Protein AF-A0A099CW93-F1 (afdb_monomer_lite)

Radius of gyration: 13.67 Å; chains: 1; bounding box: 31×30×34 Å

pLDDT: mean 90.91, std 8.83, range [53.19, 97.94]

Structure (mmCIF, N/CA/C/O backbone):
data_AF-A0A099CW93-F1
#
_entry.id   AF-A0A099CW93-F1
#
loop_
_atom_site.group_PDB
_atom_site.id
_atom_site.type_symbol
_atom_site.label_atom_id
_atom_site.label_alt_id
_atom_site.label_comp_id
_atom_site.label_asym_id
_atom_site.label_entity_id
_atom_site.label_seq_id
_atom_site.pdbx_PDB_ins_code
_atom_site.Cartn_x
_atom_site.Cartn_y
_atom_site.Cartn_z
_atom_site.occupancy
_atom_site.B_iso_or_equiv
_atom_site.auth_seq_id
_atom_site.auth_comp_id
_atom_site.auth_asym_id
_atom_site.auth_atom_id
_atom_site.pdbx_PDB_model_num
ATOM 1 N N . MET A 1 1 ? -5.663 16.351 5.924 1.00 53.19 1 MET A N 1
ATOM 2 C CA . MET A 1 1 ? -5.849 15.866 4.540 1.00 53.19 1 MET A CA 1
ATOM 3 C C . MET A 1 1 ? -4.581 15.136 4.126 1.00 53.19 1 MET A C 1
ATOM 5 O O . MET A 1 1 ? -3.525 15.579 4.568 1.00 53.19 1 MET A O 1
ATOM 9 N N . PRO A 1 2 ? -4.676 14.050 3.342 1.00 61.09 2 PRO A N 1
ATOM 10 C CA . PRO A 1 2 ? -3.515 13.378 2.752 1.00 61.09 2 PRO A CA 1
ATOM 11 C C . PRO A 1 2 ? -2.607 14.392 2.049 1.00 61.09 2 PRO A C 1
ATOM 13 O O . PRO A 1 2 ? -3.123 15.287 1.373 1.00 61.09 2 PRO A O 1
ATOM 16 N N . ASP A 1 3 ? -1.284 14.291 2.206 1.00 68.00 3 ASP A N 1
ATOM 17 C CA . ASP A 1 3 ? -0.369 15.170 1.466 1.00 68.00 3 ASP A CA 1
ATOM 18 C C . ASP A 1 3 ? -0.462 14.830 -0.023 1.00 68.00 3 ASP A C 1
ATOM 20 O O . ASP A 1 3 ? -0.123 13.730 -0.469 1.00 68.00 3 ASP A O 1
ATOM 24 N N . SER A 1 4 ? -0.946 15.808 -0.787 1.00 78.50 4 SER A N 1
ATOM 25 C CA . SER A 1 4 ? -1.154 15.693 -2.226 1.00 78.50 4 SER A CA 1
ATOM 26 C C . SER A 1 4 ? 0.100 15.254 -2.982 1.00 78.50 4 SER A C 1
ATOM 28 O O . SER A 1 4 ? -0.030 14.548 -3.977 1.00 78.50 4 SER A O 1
ATOM 30 N N . 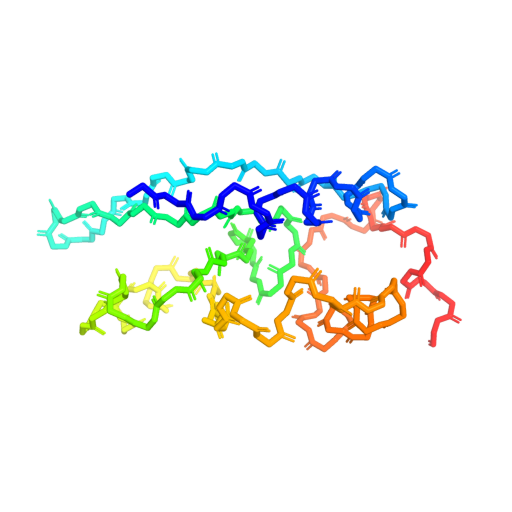ARG A 1 5 ? 1.307 15.598 -2.509 1.00 87.12 5 ARG A N 1
ATOM 31 C CA . ARG A 1 5 ? 2.555 15.257 -3.205 1.00 87.12 5 ARG A CA 1
ATOM 32 C C . ARG A 1 5 ? 2.864 13.770 -3.131 1.00 87.12 5 ARG A C 1
ATOM 34 O O . ARG A 1 5 ? 3.235 13.190 -4.138 1.00 87.12 5 ARG A O 1
ATOM 41 N N . PHE A 1 6 ? 2.647 13.137 -1.979 1.00 88.69 6 PHE A N 1
ATOM 42 C CA . PHE A 1 6 ? 2.849 11.694 -1.827 1.00 88.69 6 PHE A CA 1
ATOM 43 C C . PHE A 1 6 ? 1.920 10.899 -2.750 1.00 88.69 6 PHE A C 1
ATOM 45 O O . PHE A 1 6 ? 2.366 10.007 -3.473 1.00 88.69 6 PHE A O 1
ATOM 52 N N . VAL A 1 7 ? 0.638 11.277 -2.780 1.00 90.44 7 VAL A N 1
ATOM 53 C CA . VAL A 1 7 ? -0.352 10.677 -3.683 1.00 90.44 7 VAL A CA 1
ATOM 54 C C . VAL A 1 7 ? 0.043 10.902 -5.147 1.00 90.44 7 VAL A C 1
ATOM 56 O O . VAL A 1 7 ? 0.013 9.958 -5.931 1.00 90.44 7 VAL A O 1
ATOM 59 N N . GLN A 1 8 ? 0.475 12.113 -5.511 1.00 90.62 8 GLN A N 1
ATOM 60 C CA . GLN A 1 8 ? 0.916 12.439 -6.872 1.00 90.62 8 GLN A CA 1
ATOM 61 C C . GLN A 1 8 ? 2.156 11.647 -7.303 1.00 90.62 8 GLN A C 1
ATOM 63 O O . GLN A 1 8 ? 2.165 11.137 -8.422 1.00 90.62 8 GLN A O 1
ATOM 68 N N . THR A 1 9 ? 3.168 11.499 -6.439 1.00 91.00 9 THR A N 1
ATOM 69 C CA . THR A 1 9 ? 4.377 10.707 -6.727 1.00 91.00 9 THR A CA 1
ATOM 70 C C . THR A 1 9 ? 4.007 9.266 -7.071 1.00 91.00 9 THR A C 1
ATOM 72 O O . THR A 1 9 ? 4.412 8.750 -8.111 1.00 91.00 9 THR A O 1
ATOM 75 N N . TRP A 1 10 ? 3.160 8.631 -6.261 1.00 92.75 10 TRP A N 1
ATOM 76 C CA . TRP A 1 10 ? 2.727 7.258 -6.522 1.00 92.75 10 TRP A CA 1
ATOM 77 C C . TRP A 1 10 ? 1.774 7.130 -7.708 1.00 92.75 10 TRP A C 1
ATOM 79 O O . TRP A 1 10 ? 1.845 6.142 -8.425 1.00 92.75 10 TRP A O 1
ATOM 89 N N . GLN A 1 11 ? 0.910 8.114 -7.964 1.00 92.81 11 GLN A N 1
ATOM 90 C CA . GLN A 1 11 ? 0.078 8.136 -9.173 1.00 92.81 11 GLN A CA 1
ATOM 91 C C . GLN A 1 11 ? 0.902 8.344 -10.448 1.00 92.81 11 GLN A C 1
ATOM 93 O O . GLN A 1 11 ? 0.533 7.860 -11.519 1.00 92.81 11 GLN A O 1
ATOM 98 N N . HIS A 1 12 ? 2.005 9.087 -10.367 1.00 93.38 12 HIS A N 1
ATOM 99 C CA . HIS A 1 12 ? 2.951 9.210 -11.466 1.00 93.38 12 HIS A CA 1
ATOM 100 C C . HIS A 1 12 ? 3.662 7.879 -11.712 1.00 93.38 12 HIS A C 1
ATOM 102 O O . HIS A 1 12 ? 3.516 7.332 -12.802 1.00 93.38 12 HIS A O 1
ATOM 108 N N . ALA A 1 13 ? 4.278 7.301 -10.676 1.00 93.25 13 ALA A N 1
ATOM 109 C CA . ALA A 1 13 ? 4.925 5.994 -10.762 1.00 93.25 13 ALA A CA 1
ATOM 110 C C . ALA A 1 13 ? 3.962 4.893 -11.230 1.00 93.25 13 ALA A C 1
ATOM 112 O O . ALA A 1 13 ? 4.345 4.028 -12.004 1.00 93.25 13 ALA A O 1
ATOM 113 N N . ALA A 1 14 ? 2.688 4.945 -10.829 1.00 93.81 14 ALA A N 1
ATOM 114 C CA . ALA A 1 14 ? 1.678 3.994 -11.279 1.00 93.81 14 ALA A CA 1
ATOM 115 C C . ALA A 1 14 ? 1.465 4.007 -12.794 1.00 93.81 14 ALA A C 1
ATOM 117 O O . ALA A 1 14 ? 1.238 2.958 -13.385 1.00 93.81 14 ALA A O 1
ATOM 118 N N . ARG A 1 15 ? 1.559 5.179 -13.431 1.00 94.56 15 ARG A N 1
ATOM 119 C CA . ARG A 1 15 ? 1.456 5.291 -14.891 1.00 94.56 15 ARG A CA 1
ATOM 120 C C . ARG A 1 15 ? 2.702 4.761 -15.589 1.00 94.56 15 ARG A C 1
ATOM 122 O O . ARG A 1 15 ? 2.570 4.132 -16.627 1.00 94.56 15 ARG A O 1
ATOM 129 N N . GLU A 1 16 ? 3.881 5.008 -15.025 1.00 95.00 16 GLU A N 1
ATOM 130 C CA . GLU A 1 16 ? 5.154 4.553 -15.602 1.00 95.00 16 GLU A CA 1
ATOM 131 C C . GLU A 1 16 ? 5.363 3.041 -15.443 1.00 95.00 16 GLU A C 1
ATOM 133 O O . GLU A 1 16 ? 5.884 2.386 -16.340 1.00 95.00 16 GLU A O 1
ATOM 138 N N . LEU A 1 17 ? 4.915 2.483 -14.317 1.00 95.00 17 LEU A N 1
ATOM 139 C CA . LEU A 1 17 ? 5.101 1.082 -13.935 1.00 95.00 17 LEU A CA 1
ATOM 140 C C . LEU A 1 17 ? 3.868 0.204 -14.187 1.00 95.00 17 LEU A C 1
ATOM 142 O O . LEU A 1 17 ? 3.850 -0.945 -13.741 1.00 95.00 17 LEU A O 1
ATOM 146 N N . GLU A 1 18 ? 2.844 0.744 -14.853 1.00 94.69 18 GLU A N 1
ATOM 147 C CA . GLU A 1 18 ? 1.572 0.063 -15.144 1.00 94.69 18 GLU A CA 1
ATOM 148 C C . GLU A 1 18 ? 0.912 -0.538 -13.885 1.00 94.69 18 GLU A C 1
ATOM 150 O O . GLU A 1 18 ? 0.383 -1.649 -13.883 1.00 94.69 18 GLU A O 1
ATOM 155 N N . LEU A 1 19 ? 0.952 0.202 -12.772 1.00 95.31 19 LEU A N 1
ATOM 156 C CA . LEU A 1 19 ? 0.375 -0.217 -11.496 1.00 95.31 19 LEU A CA 1
ATOM 157 C C . LEU A 1 19 ? -1.076 0.230 -11.370 1.00 95.31 19 LEU A C 1
ATOM 159 O O . LEU A 1 19 ? -1.457 1.346 -11.726 1.00 95.31 19 LEU A O 1
ATOM 163 N N . HIS A 1 20 ? -1.873 -0.602 -10.713 1.00 95.81 20 HIS A N 1
ATOM 164 C CA . HIS A 1 20 ? -3.211 -0.234 -10.277 1.00 95.81 20 HIS A CA 1
ATOM 165 C C . HIS A 1 20 ? -3.153 0.386 -8.879 1.00 95.81 20 HIS A C 1
ATOM 167 O O . HIS A 1 20 ? -3.063 -0.321 -7.872 1.00 95.81 20 HIS A O 1
ATOM 173 N N . VAL A 1 21 ? -3.207 1.719 -8.822 1.00 95.62 21 VAL A N 1
ATOM 174 C CA . VAL A 1 21 ? -3.160 2.491 -7.573 1.00 95.62 21 VAL A CA 1
ATOM 175 C C . VAL A 1 21 ? -4.458 3.265 -7.374 1.00 95.62 21 VAL A C 1
ATOM 177 O O . VAL A 1 21 ? -4.855 4.056 -8.225 1.00 95.62 21 VAL A O 1
ATOM 180 N N . THR A 1 22 ? -5.109 3.066 -6.228 1.00 96.00 22 THR A N 1
ATOM 181 C CA . THR A 1 22 ? -6.325 3.798 -5.843 1.00 96.00 22 THR A CA 1
ATOM 182 C C . THR A 1 22 ? -6.030 4.722 -4.662 1.00 96.00 22 THR A C 1
ATOM 184 O O . THR A 1 22 ? -5.567 4.235 -3.629 1.00 96.00 22 THR A O 1
ATOM 187 N N . PRO A 1 23 ? -6.302 6.032 -4.763 1.00 94.56 23 PRO A N 1
ATOM 188 C CA . PRO A 1 23 ? -6.172 6.935 -3.627 1.00 94.56 23 PRO A CA 1
ATOM 189 C C . PRO A 1 23 ? -7.306 6.734 -2.612 1.00 94.56 23 PRO A C 1
ATOM 191 O O . PRO A 1 23 ? -8.419 6.353 -2.975 1.00 94.56 23 PRO A O 1
ATOM 194 N N . TRP A 1 24 ? -7.026 7.039 -1.344 1.00 91.06 24 TRP A N 1
ATOM 195 C CA . TRP A 1 24 ? -8.015 7.126 -0.256 1.00 91.06 24 TRP A CA 1
ATOM 196 C C . TRP A 1 24 ? -8.819 5.840 -0.038 1.00 91.06 24 TRP A C 1
ATOM 198 O O . TRP A 1 24 ? -10.053 5.838 0.002 1.00 91.06 24 TRP A O 1
ATOM 208 N N . ARG A 1 25 ? -8.117 4.714 0.106 1.00 94.31 25 ARG A N 1
ATOM 209 C CA . ARG A 1 25 ? -8.763 3.421 0.334 1.00 94.31 25 ARG A CA 1
ATOM 210 C C . ARG A 1 25 ? -9.299 3.343 1.759 1.00 94.31 25 ARG A C 1
ATOM 212 O O . ARG A 1 25 ? -8.528 3.348 2.717 1.00 94.31 25 ARG A O 1
ATOM 219 N N . VAL A 1 26 ? -10.616 3.201 1.883 1.00 94.69 26 VAL A N 1
ATOM 220 C CA . VAL A 1 26 ? -11.274 2.921 3.163 1.00 94.69 26 VAL A CA 1
ATOM 221 C C . VAL A 1 26 ? -11.244 1.419 3.441 1.00 94.69 26 VAL A C 1
ATOM 223 O O . VAL A 1 26 ? -11.630 0.616 2.589 1.00 94.69 26 VAL A O 1
ATOM 226 N N . VAL A 1 27 ? -10.802 1.045 4.639 1.00 94.81 27 VAL A N 1
ATOM 227 C CA . VAL A 1 27 ? -10.788 -0.331 5.143 1.00 94.81 27 VAL A CA 1
ATOM 228 C C . VAL A 1 27 ? -11.625 -0.386 6.413 1.00 94.81 27 VAL A C 1
ATOM 230 O O . VAL A 1 27 ? -11.334 0.318 7.380 1.00 94.81 27 VAL A O 1
ATOM 233 N N . LEU A 1 28 ? -12.673 -1.210 6.397 1.00 95.38 28 LEU A N 1
ATOM 234 C CA . LEU A 1 28 ? -13.480 -1.507 7.577 1.00 95.38 28 LEU A CA 1
ATOM 235 C C . LEU A 1 28 ? -12.829 -2.663 8.340 1.00 95.38 28 LEU A C 1
ATOM 237 O O . LEU A 1 28 ? -12.625 -3.738 7.777 1.00 95.38 28 LEU A O 1
ATOM 241 N N . LEU A 1 29 ? -12.503 -2.427 9.605 1.00 94.12 29 LEU A N 1
ATOM 242 C CA . LEU A 1 29 ? -11.894 -3.405 10.498 1.00 94.12 29 LEU A CA 1
ATOM 243 C C . LEU A 1 29 ? -12.955 -4.184 11.293 1.00 94.12 29 LEU A C 1
ATOM 245 O O . LEU A 1 29 ? -14.068 -3.679 11.484 1.00 94.12 29 LEU A O 1
ATOM 249 N N . PRO A 1 30 ? -12.616 -5.372 11.832 1.00 93.06 30 PRO A N 1
ATOM 250 C CA . PRO A 1 30 ? -13.511 -6.154 12.689 1.00 93.06 30 PRO A CA 1
ATOM 251 C C . PRO A 1 30 ? -14.008 -5.395 13.927 1.00 93.06 30 PRO A C 1
ATOM 253 O O . PR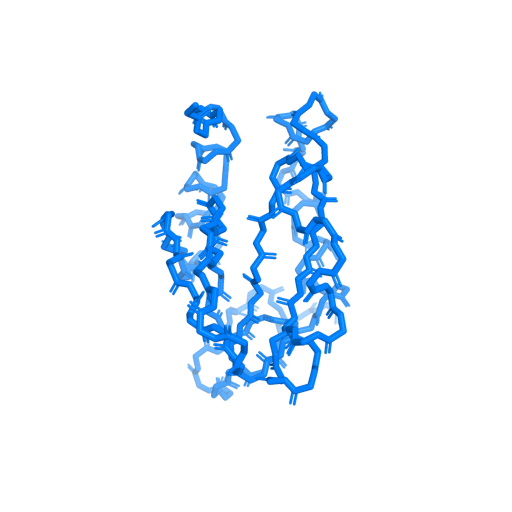O A 1 30 ? -15.129 -5.618 14.376 1.00 93.06 30 PRO A O 1
ATOM 256 N N . SER A 1 31 ? -13.219 -4.450 14.445 1.00 93.38 31 SER A N 1
ATOM 257 C CA . SER A 1 31 ? -13.610 -3.528 15.523 1.00 93.38 31 SER A CA 1
ATOM 258 C C . SER A 1 31 ? -14.677 -2.488 15.132 1.00 93.38 31 SER A C 1
ATOM 260 O O . SER A 1 31 ? -14.975 -1.587 15.920 1.00 93.38 31 SER A O 1
ATOM 262 N N . ALA A 1 32 ? -15.240 -2.571 13.921 1.00 92.88 32 ALA A N 1
ATOM 263 C CA . ALA A 1 32 ? -16.120 -1.571 13.310 1.00 92.88 32 ALA A CA 1
ATOM 264 C C . ALA A 1 32 ? -15.467 -0.183 13.157 1.00 92.88 32 ALA A C 1
ATOM 266 O O . ALA A 1 32 ? -16.148 0.833 12.992 1.00 92.88 32 ALA A O 1
ATOM 267 N N . LYS A 1 33 ? -14.132 -0.127 13.204 1.00 92.81 33 LYS A N 1
ATOM 268 C CA . LYS A 1 33 ? -13.349 1.071 12.904 1.00 92.81 33 LYS A CA 1
ATOM 269 C C . LYS A 1 33 ? -13.057 1.151 11.414 1.00 92.81 33 LYS A C 1
ATOM 271 O O . LYS A 1 33 ? -12.878 0.136 10.747 1.00 92.81 33 LYS A O 1
ATOM 276 N N . CYS A 1 34 ? -12.978 2.374 10.907 1.00 92.69 34 CYS A N 1
ATOM 277 C CA . CYS A 1 34 ? -12.587 2.641 9.531 1.00 92.69 34 CYS A CA 1
ATOM 278 C C . CYS A 1 34 ? -11.187 3.244 9.513 1.00 92.69 34 CYS A C 1
ATOM 280 O O . CYS A 1 34 ? -10.940 4.253 10.174 1.00 92.69 34 CYS A O 1
ATOM 282 N N . LEU A 1 35 ? -10.304 2.657 8.713 1.00 93.94 35 LEU A N 1
ATOM 283 C CA . LEU A 1 35 ? -9.027 3.253 8.349 1.00 93.94 35 LEU A CA 1
ATOM 284 C C . LEU A 1 35 ? -9.105 3.819 6.944 1.00 93.94 35 LEU A C 1
ATOM 286 O O . LEU A 1 35 ? -9.747 3.241 6.070 1.00 93.94 35 LEU A O 1
ATOM 290 N N . VAL A 1 36 ? -8.426 4.940 6.727 1.00 94.69 36 VAL A N 1
ATOM 291 C CA . VAL A 1 36 ? -8.269 5.536 5.401 1.00 94.69 36 VAL A CA 1
ATOM 292 C C . VAL A 1 36 ? -6.786 5.532 5.075 1.00 94.69 36 VAL A C 1
ATOM 294 O O . VAL A 1 36 ? -6.027 6.328 5.628 1.00 94.69 36 VAL A O 1
ATOM 297 N N . ALA A 1 37 ? -6.377 4.609 4.209 1.00 95.31 37 ALA A N 1
ATOM 298 C CA . ALA A 1 37 ? -5.037 4.616 3.642 1.00 95.31 37 ALA A CA 1
ATOM 299 C C . ALA A 1 37 ? -4.943 5.712 2.581 1.00 95.31 37 ALA A C 1
ATOM 301 O O . ALA A 1 37 ? -5.901 5.948 1.839 1.00 95.31 37 ALA A O 1
ATOM 302 N N . ASP A 1 38 ? -3.788 6.362 2.475 1.00 94.75 38 ASP A N 1
ATOM 303 C CA . ASP A 1 38 ? -3.584 7.399 1.463 1.00 94.75 38 ASP A CA 1
ATOM 304 C C . ASP A 1 38 ? -3.617 6.793 0.059 1.00 94.75 38 ASP A C 1
ATOM 306 O O . ASP A 1 38 ? -4.171 7.394 -0.864 1.00 94.75 38 ASP A O 1
ATOM 310 N N . LEU A 1 39 ? -3.077 5.577 -0.085 1.00 95.69 39 LEU A N 1
ATOM 311 C CA . LEU A 1 39 ? -3.067 4.811 -1.327 1.00 95.69 39 LEU A CA 1
ATOM 312 C C . LEU A 1 39 ? -3.282 3.321 -1.053 1.00 95.69 39 LEU A C 1
ATOM 314 O O . LEU A 1 39 ? -2.907 2.795 -0.006 1.00 95.69 39 LEU A O 1
ATOM 318 N N . TRP A 1 40 ? -3.823 2.631 -2.047 1.00 97.31 40 TRP A N 1
ATOM 319 C CA . TRP A 1 40 ? -3.857 1.178 -2.128 1.00 97.31 40 TRP A CA 1
ATOM 320 C C . TRP A 1 40 ? -3.283 0.732 -3.466 1.00 97.31 40 TRP A C 1
ATOM 322 O O . TRP A 1 40 ? -3.684 1.256 -4.506 1.00 97.31 40 TRP A O 1
ATOM 332 N N . ILE A 1 41 ? -2.360 -0.224 -3.427 1.00 97.38 41 ILE A N 1
ATOM 333 C CA . ILE A 1 41 ? -1.738 -0.820 -4.608 1.00 97.38 41 ILE A CA 1
ATOM 334 C C . ILE A 1 41 ? -2.251 -2.252 -4.741 1.00 97.38 41 ILE A C 1
ATOM 336 O O . ILE A 1 41 ? -1.998 -3.097 -3.876 1.00 97.38 41 ILE A O 1
ATOM 340 N N . GLU A 1 42 ? -2.985 -2.521 -5.818 1.00 97.25 42 GLU A N 1
ATOM 341 C CA . GLU A 1 42 ? -3.537 -3.847 -6.090 1.00 97.25 42 GLU A CA 1
ATOM 342 C C . GLU A 1 42 ? -2.408 -4.850 -6.379 1.00 97.25 42 GLU A C 1
ATOM 344 O O . GLU A 1 42 ? -1.470 -4.554 -7.116 1.00 97.25 42 GLU A O 1
ATOM 349 N N . GLY A 1 43 ? -2.505 -6.054 -5.807 1.00 96.94 43 GLY A N 1
ATOM 350 C CA . GLY A 1 43 ? -1.620 -7.172 -6.146 1.00 96.94 43 GLY A CA 1
ATOM 351 C C . GLY A 1 43 ? -0.223 -7.145 -5.521 1.00 96.94 43 GLY A C 1
ATOM 352 O O . GLY A 1 43 ? 0.552 -8.049 -5.805 1.00 96.94 43 GLY A O 1
ATOM 353 N N . PHE A 1 44 ? 0.110 -6.183 -4.657 1.00 97.94 44 PHE A N 1
ATOM 354 C CA . PHE A 1 44 ? 1.409 -6.135 -3.966 1.00 97.94 44 PHE A CA 1
ATOM 355 C C . PHE A 1 44 ? 1.292 -6.384 -2.461 1.00 97.94 44 PHE A C 1
ATOM 357 O O . PHE A 1 44 ? 0.294 -6.021 -1.847 1.00 97.94 44 PHE A O 1
ATOM 364 N N . GLY A 1 45 ? 2.320 -6.976 -1.845 1.00 97.56 45 GLY A N 1
ATOM 365 C CA . GLY A 1 45 ? 2.437 -7.155 -0.389 1.00 97.56 45 GLY A CA 1
ATOM 366 C C . GLY A 1 45 ? 1.559 -8.247 0.225 1.00 97.56 45 GLY A C 1
ATOM 367 O O . GLY A 1 45 ? 2.001 -8.957 1.123 1.00 97.56 45 GLY A O 1
ATOM 368 N N . SER A 1 46 ? 0.318 -8.380 -0.239 1.00 97.25 46 SER A N 1
ATOM 369 C CA . SER A 1 46 ? -0.624 -9.422 0.172 1.00 97.25 46 SER A CA 1
ATOM 370 C C . SER A 1 46 ? -1.661 -9.688 -0.926 1.00 97.25 46 SER A C 1
ATOM 372 O O . SER A 1 46 ? -1.813 -8.863 -1.832 1.00 97.25 46 SER A O 1
ATOM 374 N N . PRO A 1 47 ? -2.463 -10.765 -0.825 1.00 95.75 47 PRO A N 1
ATOM 375 C CA . PRO A 1 47 ? -3.598 -10.989 -1.722 1.00 95.75 47 PRO A CA 1
ATOM 376 C C . PRO A 1 47 ? -4.649 -9.867 -1.712 1.00 95.75 47 PRO A C 1
ATOM 378 O O . PRO A 1 47 ? -5.360 -9.690 -2.698 1.00 95.75 47 PRO A O 1
ATOM 381 N N . ARG A 1 48 ? -4.756 -9.086 -0.623 1.00 96.38 48 ARG A N 1
ATOM 382 C CA . ARG A 1 48 ? -5.633 -7.901 -0.565 1.00 96.38 48 ARG A CA 1
ATOM 383 C C . ARG A 1 48 ? -4.954 -6.630 -1.097 1.00 96.38 48 ARG A C 1
ATOM 385 O O . ARG A 1 48 ? -5.597 -5.588 -1.195 1.00 96.38 48 ARG A O 1
ATOM 392 N N . GLY A 1 49 ? -3.687 -6.703 -1.498 1.00 96.94 49 GLY A N 1
ATOM 393 C CA . GLY A 1 49 ? -2.867 -5.570 -1.920 1.00 96.94 49 GLY A CA 1
ATOM 394 C C . GLY A 1 49 ? -2.139 -4.886 -0.760 1.00 96.94 49 GLY A C 1
ATOM 395 O O . GLY A 1 49 ? -2.142 -5.368 0.377 1.00 96.94 49 GLY A O 1
ATOM 396 N N . MET A 1 50 ? -1.499 -3.760 -1.070 1.00 97.88 50 MET A N 1
ATOM 397 C CA . MET A 1 50 ? -0.657 -3.004 -0.144 1.00 97.88 50 MET A CA 1
ATOM 398 C C . MET A 1 50 ? -1.310 -1.664 0.173 1.00 97.88 50 MET A C 1
ATOM 400 O O . MET A 1 50 ? -1.574 -0.872 -0.732 1.00 97.88 50 MET A O 1
ATOM 404 N N . LEU A 1 51 ? -1.551 -1.393 1.453 1.00 97.44 51 LEU A N 1
ATOM 405 C CA . LEU A 1 51 ? -2.006 -0.090 1.935 1.00 97.44 51 LEU A CA 1
ATOM 406 C C . LEU A 1 51 ? -0.799 0.795 2.253 1.00 97.44 51 LEU A C 1
ATOM 408 O O . LEU A 1 51 ? 0.098 0.388 2.994 1.00 97.44 51 LEU A O 1
ATOM 412 N N . LEU A 1 52 ? -0.782 2.018 1.731 1.00 95.62 52 LEU A N 1
ATOM 413 C CA . LEU A 1 52 ? 0.255 2.996 2.045 1.00 95.62 52 LEU A CA 1
ATOM 414 C C . LEU A 1 52 ? -0.308 4.119 2.907 1.00 95.62 52 LEU A C 1
ATOM 416 O O . LEU A 1 52 ? -1.327 4.729 2.573 1.00 95.62 52 LEU A O 1
ATOM 420 N N . PHE A 1 53 ? 0.415 4.417 3.979 1.00 94.19 53 PHE A N 1
ATOM 421 C CA . PHE A 1 53 ? 0.134 5.519 4.888 1.00 94.19 53 PHE A CA 1
ATOM 422 C C . PHE A 1 53 ? 1.325 6.476 4.896 1.00 94.19 53 PHE A C 1
ATOM 424 O O . PHE A 1 53 ? 2.470 6.051 5.044 1.00 94.19 53 PHE A O 1
ATOM 431 N N . GLY A 1 54 ? 1.074 7.768 4.737 1.00 91.25 54 GLY A N 1
ATOM 432 C CA . GLY A 1 54 ? 2.099 8.805 4.769 1.00 91.25 54 GLY A CA 1
ATOM 433 C C . GLY A 1 54 ? 2.554 9.142 6.190 1.00 91.25 54 GLY A C 1
ATOM 434 O O . GLY A 1 54 ? 3.667 9.630 6.401 1.00 91.25 54 GLY A O 1
ATOM 435 N N . GLN A 1 55 ? 1.699 8.891 7.182 1.00 90.00 55 GLN A N 1
ATOM 436 C CA . GLN A 1 55 ? 1.920 9.259 8.576 1.00 90.00 55 GLN A CA 1
ATOM 437 C C . GLN A 1 55 ? 1.704 8.057 9.496 1.00 90.00 55 GLN A C 1
ATOM 439 O O . GLN A 1 55 ? 0.681 7.378 9.434 1.00 90.00 55 GLN A O 1
ATOM 444 N N . SER A 1 56 ? 2.644 7.825 10.416 1.00 86.06 56 SER A N 1
ATOM 445 C CA . SER A 1 56 ? 2.574 6.707 11.372 1.00 86.06 56 SER A CA 1
ATOM 446 C C . SER A 1 56 ? 1.333 6.763 12.263 1.00 86.06 56 SER A C 1
ATOM 448 O O . SER A 1 56 ? 0.753 5.726 12.579 1.00 86.06 56 SER A O 1
ATOM 450 N N . GLY A 1 57 ? 0.871 7.970 12.603 1.00 88.25 57 GLY A N 1
ATOM 451 C CA . GLY A 1 57 ? -0.335 8.177 13.402 1.00 88.25 57 GLY A CA 1
ATOM 452 C C . GLY A 1 57 ? -1.637 7.705 12.740 1.00 88.25 57 GLY A C 1
ATOM 453 O O . GLY A 1 57 ? -2.624 7.538 13.447 1.00 88.25 57 GLY A O 1
ATOM 454 N N . GLN A 1 58 ? -1.665 7.461 11.421 1.00 87.69 58 GLN A N 1
ATOM 455 C CA . GLN A 1 58 ? -2.875 6.986 10.731 1.00 87.69 58 GLN A CA 1
ATOM 456 C C . GLN A 1 58 ? -3.221 5.531 11.064 1.00 87.69 58 GLN A C 1
ATOM 458 O O . GLN A 1 58 ? -4.391 5.163 11.001 1.00 87.69 58 GLN A O 1
ATOM 463 N N . ILE A 1 59 ? -2.222 4.711 11.405 1.00 90.81 59 ILE A N 1
ATOM 464 C CA . ILE A 1 59 ? -2.430 3.291 11.719 1.00 90.81 59 ILE A CA 1
ATOM 465 C C . ILE A 1 59 ? -2.704 3.087 13.207 1.00 90.81 59 ILE A C 1
ATOM 467 O O . ILE A 1 59 ? -3.482 2.204 13.552 1.00 90.81 59 ILE A O 1
ATOM 471 N N . GLY A 1 60 ? -2.099 3.894 14.087 1.00 87.69 60 GLY A N 1
ATOM 472 C CA . GLY A 1 60 ? -2.230 3.718 15.537 1.00 87.69 60 GLY A CA 1
ATOM 473 C C . GLY A 1 60 ? -1.955 2.269 15.960 1.00 87.69 60 GLY A C 1
ATOM 474 O O . GLY A 1 60 ? -1.002 1.655 15.482 1.00 87.69 60 GLY A O 1
ATOM 475 N N . ASP A 1 61 ? -2.842 1.712 16.785 1.00 91.00 61 ASP A N 1
ATOM 476 C CA . ASP A 1 61 ? -2.749 0.333 17.288 1.00 91.00 61 ASP A CA 1
ATOM 477 C C . ASP A 1 61 ? -3.448 -0.702 16.381 1.00 91.00 61 ASP A C 1
ATOM 479 O O . ASP A 1 61 ? -3.508 -1.888 16.698 1.00 91.00 61 ASP A O 1
ATOM 483 N N . TYR A 1 62 ? -3.970 -0.288 15.221 1.00 94.00 62 TYR A N 1
ATOM 484 C CA . TYR A 1 62 ? -4.775 -1.148 14.344 1.00 94.00 62 TYR A CA 1
ATOM 485 C C . TYR A 1 62 ? -3.947 -2.067 13.427 1.00 94.00 62 TYR A C 1
ATOM 487 O O . TYR A 1 62 ? -4.508 -2.796 12.604 1.00 94.00 62 TYR A O 1
ATOM 495 N N . GLY A 1 63 ? -2.615 -2.048 13.548 1.00 92.75 63 GLY A N 1
ATOM 496 C CA . GLY A 1 63 ? -1.713 -2.851 12.716 1.00 92.75 63 GLY A CA 1
ATOM 497 C C . GLY A 1 63 ? -1.993 -4.353 12.809 1.00 92.75 63 GLY A C 1
ATOM 498 O O . GLY A 1 63 ? -2.052 -5.036 11.788 1.00 92.75 63 GLY A O 1
ATOM 499 N N . GLU A 1 64 ? -2.254 -4.869 14.012 1.00 93.69 64 GLU A N 1
ATOM 500 C CA . GLU A 1 64 ? -2.574 -6.290 14.198 1.00 93.69 64 GLU A CA 1
ATOM 501 C C . GLU A 1 64 ? -3.918 -6.686 13.574 1.00 93.69 64 GLU A C 1
ATOM 503 O O . GLU A 1 64 ? -4.048 -7.786 13.036 1.00 93.69 64 GLU A O 1
ATOM 508 N N . GLU A 1 65 ? -4.919 -5.800 13.610 1.00 95.25 65 GLU A N 1
ATOM 509 C CA . GLU A 1 65 ? -6.216 -6.053 12.973 1.00 95.25 65 GLU A CA 1
ATOM 510 C C . GLU A 1 65 ? -6.082 -6.121 11.448 1.00 95.25 65 GLU A C 1
ATOM 512 O O . GLU A 1 65 ? -6.652 -7.018 10.829 1.00 95.25 65 GLU A O 1
ATOM 517 N N . LEU A 1 66 ? -5.282 -5.231 10.847 1.00 94.94 66 LEU A N 1
ATOM 518 C CA . LEU A 1 66 ? -4.984 -5.270 9.412 1.00 94.94 66 LEU A CA 1
ATOM 519 C C . LEU A 1 66 ? -4.327 -6.594 9.008 1.00 94.94 66 LEU A C 1
ATOM 521 O O . LEU A 1 66 ? -4.774 -7.233 8.055 1.00 94.94 66 LEU A O 1
ATOM 525 N N . LEU A 1 67 ? -3.309 -7.029 9.756 1.00 93.25 67 LEU A N 1
ATOM 526 C CA . LEU A 1 67 ? -2.604 -8.283 9.482 1.00 93.25 67 LEU A CA 1
ATOM 527 C C . LEU A 1 67 ? -3.517 -9.504 9.647 1.00 93.25 67 LEU A C 1
ATOM 529 O O . LEU A 1 67 ? -3.480 -10.411 8.816 1.00 93.25 67 LEU A O 1
ATOM 533 N N . ARG A 1 68 ? -4.375 -9.520 10.677 1.00 94.56 68 ARG A N 1
ATOM 534 C CA . ARG A 1 68 ? -5.378 -10.582 10.886 1.00 94.56 68 ARG A CA 1
ATOM 535 C C . ARG A 1 68 ? -6.357 -10.676 9.717 1.00 94.56 68 ARG A C 1
ATOM 537 O O . ARG A 1 68 ? -6.757 -11.768 9.332 1.00 94.56 68 ARG A O 1
ATOM 544 N N . GLU A 1 69 ? -6.683 -9.534 9.128 1.00 93.81 69 GLU A N 1
ATOM 545 C CA . GLU A 1 69 ? -7.501 -9.407 7.927 1.00 93.81 69 GLU A CA 1
ATOM 546 C C . GLU A 1 69 ? -6.706 -9.590 6.623 1.00 93.81 69 GLU A C 1
ATOM 548 O O . GLU A 1 69 ? -7.203 -9.253 5.551 1.00 93.81 69 GLU A O 1
ATOM 553 N N . ALA A 1 70 ? -5.482 -10.122 6.681 1.00 94.81 70 ALA A N 1
ATOM 554 C CA . ALA A 1 70 ? -4.621 -10.377 5.527 1.00 94.81 70 ALA A CA 1
ATOM 555 C C . ALA A 1 70 ? -4.357 -9.140 4.645 1.00 94.81 70 ALA A C 1
ATOM 557 O O . ALA A 1 70 ? -4.119 -9.271 3.443 1.00 94.81 70 ALA A O 1
ATOM 558 N N . TRP A 1 71 ? -4.402 -7.939 5.228 1.00 96.44 71 TRP A N 1
ATOM 559 C CA . TRP A 1 71 ? -3.912 -6.724 4.589 1.00 96.44 71 TRP A CA 1
ATOM 560 C C . TRP A 1 71 ? -2.416 -6.572 4.844 1.00 96.44 71 TRP A C 1
ATOM 562 O O . TRP A 1 71 ? -1.964 -6.640 5.987 1.00 96.44 71 TRP A O 1
ATOM 572 N N . ALA A 1 72 ? -1.657 -6.284 3.790 1.00 97.12 72 ALA A N 1
ATOM 573 C CA . ALA A 1 72 ? -0.330 -5.708 3.939 1.00 97.12 72 ALA A CA 1
ATOM 574 C C . ALA A 1 72 ? -0.436 -4.186 4.055 1.00 97.12 72 ALA A C 1
ATOM 576 O O . ALA A 1 72 ? -1.295 -3.551 3.431 1.00 97.12 72 ALA A O 1
ATOM 577 N N . TYR A 1 73 ? 0.463 -3.594 4.834 1.00 97.12 73 TYR A N 1
ATOM 578 C CA . TYR A 1 73 ? 0.588 -2.151 4.916 1.00 97.12 73 TYR A CA 1
ATOM 579 C C . TYR A 1 73 ? 2.037 -1.715 5.096 1.00 97.12 73 TYR A C 1
ATOM 581 O O . TYR A 1 73 ? 2.883 -2.467 5.580 1.00 97.12 73 TYR A O 1
ATOM 589 N N . THR A 1 74 ? 2.304 -0.457 4.765 1.00 95.50 74 THR A N 1
ATOM 590 C CA . THR A 1 74 ? 3.530 0.221 5.174 1.00 95.50 74 THR A CA 1
ATOM 591 C C . THR A 1 74 ? 3.258 1.686 5.489 1.00 95.50 74 THR A C 1
ATOM 593 O O . THR A 1 74 ? 2.339 2.305 4.947 1.00 95.50 74 THR A O 1
ATOM 596 N N . VAL A 1 75 ? 4.100 2.255 6.347 1.00 93.50 75 VAL A N 1
ATOM 597 C CA . VAL A 1 75 ? 4.145 3.696 6.588 1.00 93.50 75 VAL A CA 1
ATOM 598 C C . VAL A 1 75 ? 5.365 4.255 5.870 1.00 93.50 75 VAL A C 1
ATOM 600 O O . VAL A 1 75 ? 6.494 3.878 6.175 1.00 93.50 75 VAL A O 1
ATOM 603 N N . LEU A 1 76 ? 5.141 5.147 4.913 1.00 89.31 76 LEU A N 1
ATOM 604 C CA . LEU A 1 76 ? 6.183 5.835 4.163 1.00 89.31 76 LEU A CA 1
ATOM 605 C C . LEU A 1 76 ? 6.123 7.310 4.552 1.00 89.31 76 LEU A C 1
ATOM 607 O O . LEU A 1 76 ? 5.320 8.062 4.013 1.00 89.31 76 LEU A O 1
ATOM 611 N N . GLY A 1 77 ? 6.960 7.717 5.511 1.00 81.81 77 GLY A N 1
ATOM 612 C CA . GLY A 1 77 ? 6.996 9.097 6.001 1.00 81.81 77 GLY A CA 1
ATOM 613 C C . GLY A 1 77 ? 7.059 10.122 4.862 1.00 81.81 77 GLY A C 1
ATOM 614 O O . GLY A 1 77 ? 7.996 10.097 4.062 1.00 81.81 77 GLY A O 1
ATOM 615 N N . LEU A 1 78 ? 6.075 11.027 4.812 1.00 75.19 78 LEU A N 1
ATOM 616 C CA . LEU A 1 78 ? 5.855 11.973 3.707 1.00 75.19 78 LEU A CA 1
ATOM 617 C C . LEU A 1 78 ? 7.126 12.698 3.237 1.00 75.19 78 LEU A C 1
ATOM 619 O O . LEU A 1 78 ? 7.394 12.767 2.042 1.00 75.19 78 LEU A O 1
ATOM 623 N N . GLU A 1 79 ? 7.947 13.200 4.160 1.00 71.00 79 GLU A N 1
ATOM 624 C CA . GLU A 1 79 ? 9.124 14.005 3.806 1.00 71.00 79 GLU A CA 1
ATOM 625 C C . GLU A 1 79 ? 10.249 13.205 3.144 1.00 71.00 79 GLU A C 1
ATOM 627 O O . GLU A 1 79 ? 11.026 13.761 2.372 1.00 71.00 79 GLU A O 1
ATOM 632 N N . ARG A 1 80 ? 10.344 11.900 3.420 1.00 71.12 80 ARG A N 1
ATOM 633 C CA . ARG A 1 80 ? 11.443 11.064 2.918 1.00 71.12 80 ARG A CA 1
ATOM 634 C C . ARG A 1 80 ? 11.175 10.492 1.533 1.00 71.12 80 ARG A C 1
ATOM 636 O O . ARG A 1 80 ? 12.127 10.166 0.840 1.00 71.12 80 ARG A O 1
ATOM 643 N N . HIS A 1 81 ? 9.905 10.381 1.145 1.00 70.19 81 HIS A N 1
ATOM 644 C CA . HIS A 1 81 ? 9.503 9.567 -0.007 1.00 70.19 81 HIS A CA 1
ATOM 645 C C . HIS A 1 81 ? 8.865 10.346 -1.156 1.00 70.19 81 HIS A C 1
ATOM 647 O O . HIS A 1 81 ? 8.696 9.800 -2.241 1.00 70.19 81 HIS A O 1
ATOM 653 N N . VAL A 1 82 ? 8.562 11.634 -0.970 1.00 69.25 82 VAL A N 1
ATOM 654 C CA . VAL A 1 82 ? 8.112 12.506 -2.074 1.00 69.25 82 VAL A CA 1
ATOM 655 C C . VAL A 1 82 ? 9.181 12.631 -3.173 1.00 69.25 82 VAL A C 1
ATOM 657 O O . VAL A 1 82 ? 8.832 12.866 -4.327 1.00 69.25 82 VAL A O 1
ATOM 660 N N . ALA A 1 83 ? 10.456 12.418 -2.833 1.00 73.12 83 ALA A N 1
ATOM 661 C CA . ALA A 1 83 ? 11.595 12.461 -3.750 1.00 73.12 83 ALA A CA 1
ATOM 662 C C . ALA A 1 83 ? 12.167 11.072 -4.094 1.00 73.12 83 ALA A C 1
ATOM 664 O O . ALA A 1 83 ? 13.300 10.986 -4.569 1.00 73.12 83 ALA A O 1
ATOM 665 N N . ASP A 1 84 ? 11.426 9.987 -3.834 1.00 81.88 84 ASP A N 1
ATOM 666 C CA . ASP A 1 84 ? 11.879 8.659 -4.246 1.00 81.88 84 ASP A CA 1
ATOM 667 C C . ASP A 1 84 ? 12.042 8.620 -5.772 1.00 81.88 84 ASP A C 1
ATOM 669 O O . ASP A 1 84 ? 11.156 9.035 -6.523 1.00 81.88 84 ASP A O 1
ATOM 673 N N . SER A 1 85 ? 13.182 8.106 -6.233 1.00 87.38 85 SER A N 1
ATOM 674 C CA . SER A 1 85 ? 13.386 7.842 -7.652 1.00 87.38 85 SER A CA 1
ATOM 675 C C . SER A 1 85 ? 12.498 6.687 -8.118 1.00 87.38 85 SER A C 1
ATOM 677 O O . SER A 1 85 ? 12.071 5.837 -7.330 1.00 87.38 85 SER A O 1
ATOM 679 N N . HIS A 1 86 ? 12.279 6.618 -9.429 1.00 89.56 86 HIS A N 1
ATOM 680 C CA . HIS A 1 86 ? 11.603 5.498 -10.079 1.00 89.56 86 HIS A CA 1
ATOM 681 C C . HIS A 1 86 ? 12.190 4.136 -9.648 1.00 89.56 86 HIS A C 1
ATOM 683 O O . HIS A 1 86 ? 11.457 3.244 -9.218 1.00 89.56 86 HIS A O 1
ATOM 689 N N . ASP A 1 87 ? 13.521 4.011 -9.631 1.00 91.00 87 ASP A N 1
ATOM 690 C CA . ASP A 1 87 ? 14.214 2.784 -9.216 1.00 91.00 87 ASP A CA 1
ATOM 691 C C . ASP A 1 87 ? 13.980 2.431 -7.740 1.00 91.00 87 ASP A C 1
ATOM 693 O O . ASP A 1 87 ? 13.826 1.256 -7.400 1.00 91.00 87 ASP A O 1
ATOM 697 N N . ALA A 1 88 ? 13.904 3.432 -6.855 1.00 91.81 88 ALA A N 1
ATOM 698 C CA . ALA A 1 88 ? 13.614 3.209 -5.440 1.00 91.81 88 ALA A CA 1
ATOM 699 C C . ALA A 1 88 ? 12.193 2.655 -5.238 1.00 91.81 88 ALA A C 1
ATOM 701 O O . ALA A 1 88 ? 11.982 1.754 -4.421 1.00 91.81 88 ALA A O 1
ATOM 702 N N . ILE A 1 89 ? 11.223 3.149 -6.015 1.00 93.88 89 ILE A N 1
ATOM 703 C CA . ILE A 1 89 ? 9.848 2.635 -6.012 1.00 93.88 89 ILE A CA 1
ATOM 704 C C . ILE A 1 89 ? 9.812 1.196 -6.543 1.00 93.88 89 ILE A C 1
ATOM 706 O O . ILE A 1 89 ? 9.227 0.327 -5.893 1.00 93.88 89 ILE A O 1
ATOM 710 N N . MET A 1 90 ? 10.486 0.907 -7.661 1.00 94.94 90 MET A N 1
ATOM 711 C CA . MET A 1 90 ? 10.579 -0.453 -8.213 1.00 94.94 90 MET A CA 1
ATOM 712 C C . MET A 1 90 ? 11.213 -1.439 -7.230 1.00 94.94 90 MET A C 1
ATOM 714 O O . MET A 1 90 ? 10.686 -2.532 -7.015 1.00 94.94 90 MET A O 1
ATOM 718 N N . GLN A 1 91 ? 12.334 -1.065 -6.606 1.00 93.69 91 GLN A N 1
ATOM 719 C CA . GLN A 1 91 ? 13.013 -1.904 -5.619 1.00 93.69 91 GLN A CA 1
ATOM 720 C C . GLN A 1 91 ? 12.093 -2.216 -4.436 1.00 93.69 91 GLN A C 1
ATOM 722 O O . GLN A 1 91 ? 12.042 -3.355 -3.972 1.00 93.69 91 GLN 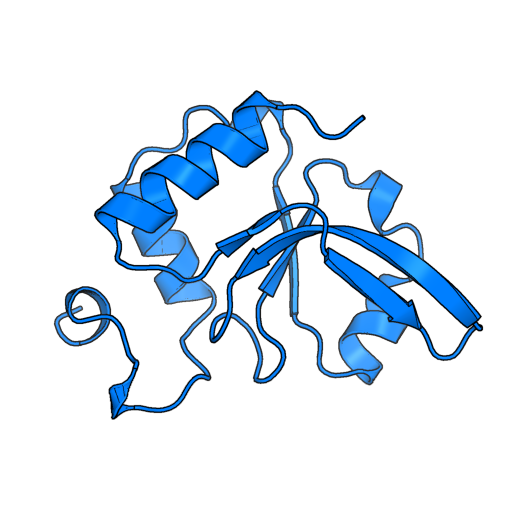A O 1
ATOM 727 N N . ARG A 1 92 ? 11.325 -1.227 -3.977 1.00 94.69 92 ARG A N 1
ATOM 728 C CA . ARG A 1 92 ? 10.361 -1.409 -2.895 1.00 94.69 92 ARG A CA 1
ATOM 729 C C . ARG A 1 92 ? 9.220 -2.347 -3.287 1.00 94.69 92 ARG A C 1
ATOM 731 O O . ARG A 1 92 ? 8.891 -3.250 -2.525 1.00 94.69 92 ARG A O 1
ATOM 738 N N . LEU A 1 93 ? 8.656 -2.185 -4.483 1.00 96.31 93 LEU A N 1
ATOM 739 C CA . LEU A 1 93 ? 7.613 -3.078 -4.994 1.00 96.31 93 LEU A CA 1
ATOM 740 C C . LEU A 1 93 ? 8.115 -4.526 -5.115 1.00 96.31 93 LEU A C 1
ATOM 742 O O . LEU A 1 93 ? 7.390 -5.453 -4.759 1.00 96.31 93 LEU A O 1
ATOM 746 N N . ARG A 1 94 ? 9.374 -4.729 -5.531 1.00 95.69 94 ARG A N 1
ATOM 747 C CA . ARG A 1 94 ? 10.026 -6.053 -5.530 1.00 95.69 94 ARG A CA 1
ATOM 748 C C . ARG A 1 94 ? 10.122 -6.645 -4.128 1.00 95.69 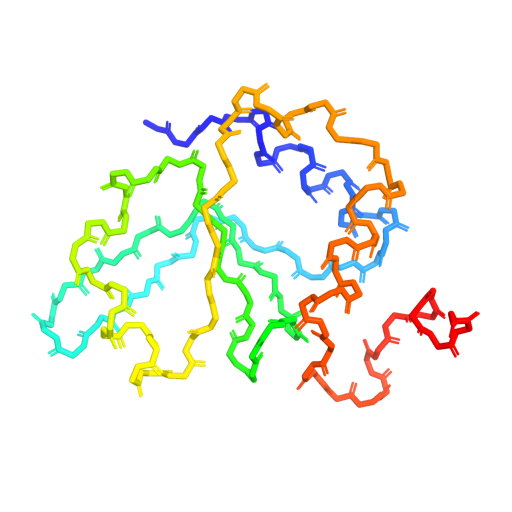94 ARG A C 1
ATOM 750 O O . ARG A 1 94 ? 9.803 -7.813 -3.947 1.00 95.69 94 ARG A O 1
ATOM 757 N N . GLN A 1 95 ? 10.527 -5.843 -3.144 1.00 95.75 95 GLN A N 1
ATOM 758 C CA . GLN A 1 95 ? 10.616 -6.279 -1.747 1.00 95.75 95 GLN A CA 1
ATOM 759 C C . GLN A 1 95 ? 9.251 -6.655 -1.164 1.00 95.75 95 GLN A C 1
ATOM 761 O O . GLN A 1 95 ? 9.161 -7.601 -0.388 1.00 95.75 95 GLN A O 1
ATOM 766 N N . TRP A 1 96 ? 8.191 -5.932 -1.530 1.00 96.44 96 TRP A N 1
ATOM 767 C CA . TRP A 1 96 ? 6.829 -6.276 -1.117 1.00 96.44 96 TRP A CA 1
ATOM 768 C C . TRP A 1 96 ? 6.312 -7.551 -1.778 1.00 96.44 96 TRP A C 1
ATOM 770 O O . TRP A 1 96 ? 5.515 -8.267 -1.175 1.00 96.44 96 TRP A O 1
ATOM 780 N N . GLY A 1 97 ? 6.765 -7.838 -2.996 1.00 96.69 97 GLY A N 1
ATOM 781 C CA . GLY A 1 97 ? 6.370 -9.019 -3.749 1.00 96.69 97 GLY A CA 1
ATOM 782 C C . GLY A 1 97 ? 4.980 -8.899 -4.374 1.00 96.69 97 GLY A C 1
ATOM 783 O O . GLY A 1 97 ? 4.114 -8.144 -3.918 1.00 96.69 97 GLY A O 1
ATOM 784 N N . TRP A 1 98 ? 4.781 -9.667 -5.444 1.00 97.56 98 TRP A N 1
ATOM 785 C CA . TRP A 1 98 ? 3.521 -9.751 -6.176 1.00 97.56 98 TRP A CA 1
ATOM 786 C C . TRP A 1 98 ? 2.669 -10.925 -5.692 1.00 97.56 98 TRP A C 1
ATOM 788 O O . TRP A 1 98 ? 3.158 -12.039 -5.526 1.00 97.56 98 TRP A O 1
ATOM 798 N N . TYR A 1 99 ? 1.381 -10.657 -5.511 1.00 97.44 99 TYR A N 1
ATOM 799 C CA . TYR A 1 99 ? 0.344 -11.577 -5.043 1.00 97.44 99 TYR A CA 1
ATOM 800 C C . TYR A 1 99 ? -0.891 -11.592 -5.958 1.00 97.44 99 TYR A C 1
ATOM 802 O O . TYR A 1 99 ? -1.866 -12.282 -5.663 1.00 97.44 99 TYR A O 1
ATOM 810 N N . GLY A 1 100 ? -0.891 -10.809 -7.042 1.00 95.31 100 GLY A N 1
ATOM 811 C CA . GLY A 1 100 ? -1.961 -10.836 -8.037 1.00 95.31 100 GLY A CA 1
ATOM 812 C C . GLY A 1 100 ? -1.869 -12.045 -8.974 1.00 95.31 100 GLY A C 1
ATOM 813 O O . GLY A 1 100 ? -0.955 -12.866 -8.891 1.00 95.31 100 GLY A O 1
ATOM 814 N N . ALA A 1 101 ? -2.814 -12.139 -9.910 1.00 94.94 101 ALA A N 1
ATOM 815 C CA . ALA A 1 101 ? -2.792 -13.179 -10.939 1.00 94.94 101 ALA A CA 1
ATOM 816 C C . ALA A 1 101 ? -1.499 -13.092 -11.784 1.00 94.94 101 ALA A C 1
ATOM 818 O O . ALA A 1 101 ? -1.088 -11.971 -12.112 1.00 94.94 101 ALA A O 1
ATOM 819 N N . PRO A 1 102 ? -0.851 -14.218 -12.146 1.00 94.69 102 PRO A N 1
ATOM 820 C CA . PRO A 1 102 ? 0.378 -14.211 -12.945 1.00 94.69 102 PRO A CA 1
ATOM 821 C C . PRO A 1 102 ? 0.252 -13.447 -14.268 1.00 94.69 102 PRO A C 1
ATOM 823 O O . PRO A 1 102 ? 1.179 -12.755 -14.669 1.00 94.69 102 P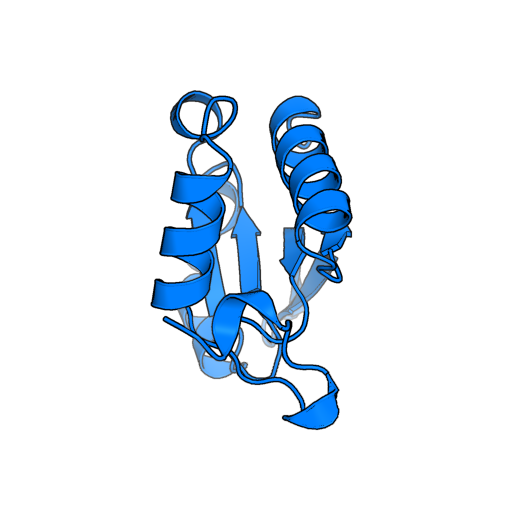RO A O 1
ATOM 826 N N . GLU A 1 103 ? -0.916 -13.495 -14.911 1.00 95.31 103 GLU A N 1
ATOM 827 C CA . GLU A 1 103 ? -1.193 -12.836 -16.195 1.00 95.31 103 GLU A CA 1
ATOM 828 C C . GLU A 1 103 ? -1.310 -11.309 -16.067 1.00 95.31 103 GLU A C 1
ATOM 830 O O . GLU A 1 103 ? -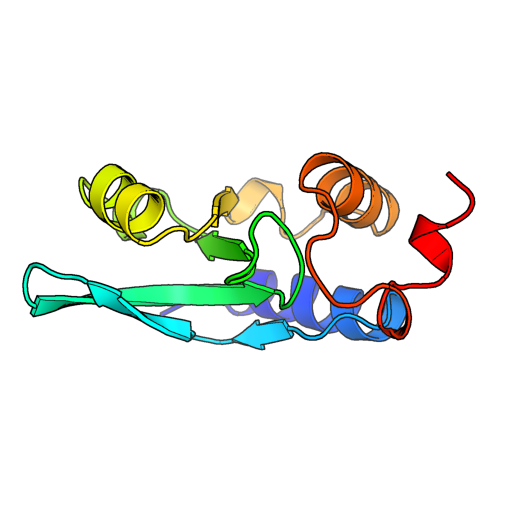1.258 -10.595 -17.064 1.00 95.31 103 GLU A O 1
ATOM 835 N N . ARG A 1 104 ? -1.490 -10.807 -14.839 1.00 94.56 104 ARG A N 1
ATOM 836 C CA . ARG A 1 104 ? -1.553 -9.375 -14.507 1.00 94.56 104 ARG A CA 1
ATOM 837 C C . ARG A 1 104 ? -0.241 -8.860 -13.910 1.00 94.56 104 ARG A C 1
ATOM 839 O O . ARG A 1 104 ? -0.183 -7.697 -13.517 1.00 94.56 104 ARG A O 1
ATOM 846 N N . MET A 1 105 ? 0.777 -9.714 -13.785 1.00 95.44 105 MET A N 1
ATOM 847 C CA . MET A 1 105 ? 2.070 -9.328 -13.231 1.00 95.44 105 MET A CA 1
ATOM 848 C C . MET A 1 105 ? 2.756 -8.313 -14.162 1.00 95.44 105 MET A C 1
ATOM 850 O O . MET A 1 105 ? 2.889 -8.594 -15.355 1.00 95.44 105 MET A O 1
ATOM 854 N N . PRO A 1 106 ? 3.230 -7.160 -13.651 1.00 94.69 106 PRO A N 1
ATOM 855 C CA . PRO A 1 106 ? 3.918 -6.183 -14.487 1.00 94.69 106 PRO A CA 1
ATOM 856 C C . PRO A 1 106 ? 5.195 -6.754 -15.116 1.00 94.69 106 PRO A C 1
ATOM 858 O O . PRO A 1 106 ? 5.999 -7.396 -14.435 1.00 94.69 106 PRO A O 1
ATOM 861 N N . GLY A 1 107 ? 5.428 -6.477 -16.403 1.00 93.56 107 GLY A N 1
ATOM 862 C CA . GLY A 1 107 ? 6.549 -7.064 -17.152 1.00 93.56 107 GLY A CA 1
ATOM 863 C C . GLY A 1 107 ? 7.932 -6.755 -16.562 1.00 93.56 107 GLY A C 1
ATOM 864 O O . GLY A 1 107 ? 8.829 -7.595 -16.602 1.00 93.56 107 GLY A O 1
ATOM 865 N N . TRP A 1 108 ? 8.095 -5.590 -15.927 1.00 93.81 108 TRP A N 1
ATOM 866 C CA . TRP A 1 108 ? 9.344 -5.178 -15.270 1.00 93.81 108 TRP A CA 1
ATOM 867 C C . TRP A 1 108 ? 9.700 -6.007 -14.018 1.00 93.81 108 TRP A C 1
ATOM 869 O O . TRP A 1 108 ? 10.823 -5.905 -13.506 1.00 93.81 108 TRP A O 1
ATOM 879 N N . LEU A 1 109 ? 8.763 -6.821 -13.517 1.00 92.94 109 LEU A N 1
ATOM 880 C CA . LEU A 1 109 ? 8.965 -7.713 -12.375 1.00 92.94 109 LEU A CA 1
ATOM 881 C C . LEU A 1 109 ? 9.500 -9.098 -12.785 1.00 92.94 109 LEU A C 1
ATOM 883 O O . LEU A 1 109 ? 10.140 -9.755 -11.973 1.00 92.94 109 LEU A O 1
ATOM 887 N N . ILE A 1 110 ? 9.281 -9.523 -14.035 1.00 84.56 110 ILE A N 1
ATOM 888 C CA . ILE A 1 110 ? 9.569 -10.887 -14.525 1.00 84.56 110 ILE A CA 1
ATOM 889 C C . ILE A 1 110 ? 11.067 -11.096 -14.843 1.00 84.56 110 ILE A C 1
ATOM 891 O O . ILE A 1 110 ? 11.538 -12.228 -14.886 1.00 84.56 110 ILE A O 1
ATOM 895 N N . GLY A 1 111 ? 11.832 -10.018 -15.049 1.00 70.75 111 GLY A N 1
ATOM 896 C CA . GLY A 1 111 ? 13.239 -10.064 -15.482 1.00 70.75 111 GLY A CA 1
ATOM 897 C C . GLY A 1 111 ? 14.271 -9.578 -14.459 1.00 70.75 111 GLY A C 1
ATOM 898 O O . GLY A 1 111 ? 15.337 -9.129 -14.876 1.00 70.75 111 GLY A O 1
ATOM 899 N N . ALA A 1 112 ? 13.937 -9.579 -13.164 1.00 55.28 112 ALA A N 1
ATOM 900 C CA . ALA A 1 112 ? 14.828 -9.149 -12.079 1.00 55.28 112 ALA A CA 1
ATOM 901 C C . ALA A 1 112 ? 15.603 -10.312 -11.448 1.00 55.28 112 ALA A C 1
ATOM 903 O O . ALA A 1 112 ? 15.025 -11.417 -11.349 1.00 55.28 112 ALA A O 1
#

Organism: NCBI:txid1543381

Secondary structure (DSSP, 8-state):
---HHHHHHHHHHHHHTT--EEEEEEEE-TTS-EEEEEEEETTBSSTT-EEEESSGGGTTTTHHHHHHTT-EEEE--HHHHTT--HHHHHHHHHHH-B-S-GGGS-HHHHT-

Foldseek 3Di:
DPDPLLLVLVVVLCVVQVWDKDAFDWDQFPVRDIATARIFTDFWLWNRGEGEHQDPVRCPPCPVRCVVVGYHYDHNHNVPPSPDDSVNVVVVRLVRDGRDDPVSDGPVNVPD

Sequence (112 aa):
MPDSRFVQTWQHAARELELHVTPWRVVLLPSAKCLVADLWIEGFGSPRGMLLFGQSGQIGDYGEELLREAWAYTVLGLERHVADSHDAIMQRLRQWGWYGAPERMPGWLIGA